Protein AF-A0A3C0TKF6-F1 (afdb_monomer_lite)

Secondary structure (DSSP, 8-state):
------SS-----EEEEEESSS-EEEESSB-HHHHHHHHHHHHHHHHTTTTTT--TTTGGGEEEEEE---SSS-B--TT-

Sequence (80 aa):
VFQMKRIVFFLYIEATTVRGKGTLTLTGHLGDVMKESAHAALTYVRSRAKVLGIKDDFLGKTDIHIHVPAGAIPKDGPSA

pLDDT: mean 76.83, std 18.79, range [26.95, 92.5]

Structure (mmCIF, N/CA/C/O backbone):
data_AF-A0A3C0TKF6-F1
#
_entry.id   AF-A0A3C0TKF6-F1
#
loop_
_atom_site.group_PDB
_atom_site.id
_atom_site.type_symbol
_atom_site.label_atom_id
_atom_site.label_alt_id
_atom_site.label_comp_id
_atom_site.label_asym_id
_atom_site.label_entity_id
_atom_site.label_seq_id
_atom_site.pdbx_PDB_ins_code
_atom_site.Cartn_x
_atom_site.Cartn_y
_atom_site.Cartn_z
_atom_site.occupancy
_atom_site.B_iso_or_equiv
_atom_site.auth_seq_id
_atom_site.auth_comp_id
_atom_site.auth_asym_id
_atom_site.auth_atom_id
_atom_site.pdbx_PDB_model_num
ATOM 1 N N . VAL A 1 1 ? -3.629 -19.090 -0.598 1.00 29.11 1 VAL A N 1
ATOM 2 C CA . VAL A 1 1 ? -3.174 -19.166 -2.006 1.00 29.11 1 VAL A CA 1
ATOM 3 C C . VAL A 1 1 ? -4.404 -19.331 -2.887 1.00 29.11 1 VAL A C 1
ATOM 5 O O . VAL A 1 1 ? -4.904 -20.438 -3.019 1.00 29.11 1 VAL A O 1
ATOM 8 N N . PHE A 1 2 ? -4.971 -18.227 -3.376 1.00 26.95 2 PHE A N 1
ATOM 9 C CA . PHE A 1 2 ? -6.136 -18.240 -4.267 1.00 26.95 2 PHE A CA 1
ATOM 10 C C . PHE A 1 2 ? -5.609 -17.986 -5.683 1.00 26.95 2 PHE A C 1
ATOM 12 O O . PHE A 1 2 ? -4.977 -16.963 -5.924 1.00 26.95 2 PHE A O 1
ATOM 19 N N . GLN A 1 3 ? -5.763 -18.956 -6.580 1.00 29.08 3 GLN A N 1
ATOM 20 C CA . GLN A 1 3 ? -5.231 -18.917 -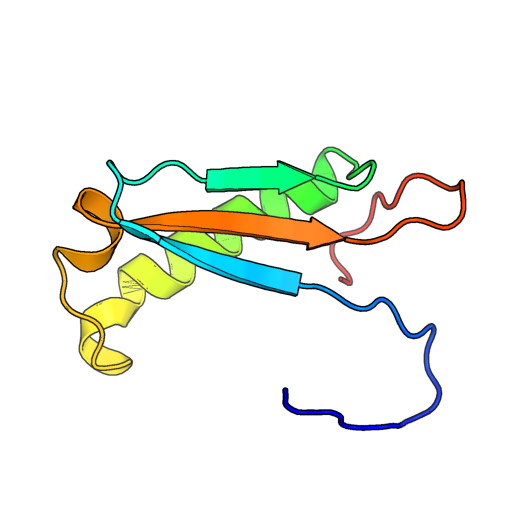7.944 1.00 29.08 3 GLN A CA 1
ATOM 21 C C . GLN A 1 3 ? -6.417 -18.904 -8.907 1.00 29.08 3 GLN A C 1
ATOM 23 O O . GLN A 1 3 ? -7.103 -19.913 -9.050 1.00 29.08 3 GLN A O 1
ATOM 28 N N . MET A 1 4 ? -6.671 -17.771 -9.562 1.00 30.73 4 MET A N 1
ATOM 29 C CA . MET A 1 4 ? -7.666 -17.665 -10.628 1.00 30.73 4 MET A CA 1
ATOM 30 C C . MET A 1 4 ? -6.927 -17.412 -11.942 1.00 30.73 4 MET A C 1
ATOM 32 O O . MET A 1 4 ? -6.318 -16.363 -12.132 1.00 30.73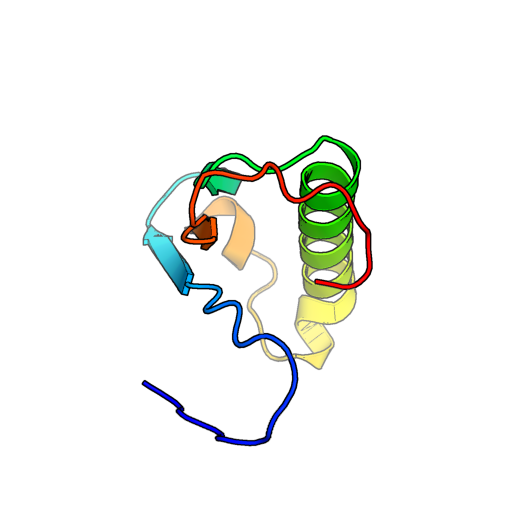 4 MET A O 1
ATOM 36 N N . LYS A 1 5 ? -6.925 -18.412 -12.831 1.00 42.28 5 LYS A N 1
ATOM 37 C CA . LYS A 1 5 ? -6.255 -18.353 -14.133 1.00 42.28 5 LYS A CA 1
ATOM 38 C C . LYS A 1 5 ? -7.194 -17.797 -15.209 1.00 42.28 5 LYS A C 1
ATOM 40 O O . LYS A 1 5 ? -8.159 -18.469 -15.564 1.00 42.28 5 LYS A O 1
ATOM 45 N N . ARG A 1 6 ? -6.874 -16.640 -15.804 1.00 30.50 6 ARG A N 1
ATOM 46 C CA . ARG A 1 6 ? -7.331 -16.268 -17.155 1.00 30.50 6 ARG A CA 1
ATOM 47 C C . ARG A 1 6 ? -6.345 -15.307 -17.840 1.00 30.50 6 ARG A C 1
ATOM 49 O O . ARG A 1 6 ? -5.759 -14.458 -17.189 1.00 30.50 6 ARG A O 1
ATOM 56 N N . ILE A 1 7 ? -6.149 -15.504 -19.143 1.00 38.47 7 ILE A N 1
ATOM 57 C CA . ILE A 1 7 ? -5.136 -14.882 -20.015 1.00 38.47 7 ILE A CA 1
ATOM 58 C C . ILE A 1 7 ? -5.300 -13.352 -20.083 1.00 38.47 7 ILE A C 1
ATOM 60 O O . ILE A 1 7 ? -6.134 -12.840 -20.820 1.00 38.47 7 ILE A O 1
ATOM 64 N N . VAL A 1 8 ? -4.480 -12.660 -19.299 1.00 39.19 8 VAL A N 1
ATOM 65 C CA . VAL A 1 8 ? -3.993 -11.267 -19.375 1.00 39.19 8 VAL A CA 1
ATOM 66 C C . VAL A 1 8 ? -2.610 -11.352 -18.701 1.00 39.19 8 VAL A C 1
ATOM 68 O O . VAL A 1 8 ? -2.421 -12.285 -17.922 1.00 39.19 8 VAL A O 1
ATOM 71 N N . PHE A 1 9 ? -1.614 -10.507 -19.004 1.00 46.25 9 PHE A N 1
ATOM 72 C CA . PHE A 1 9 ? -0.283 -10.574 -18.3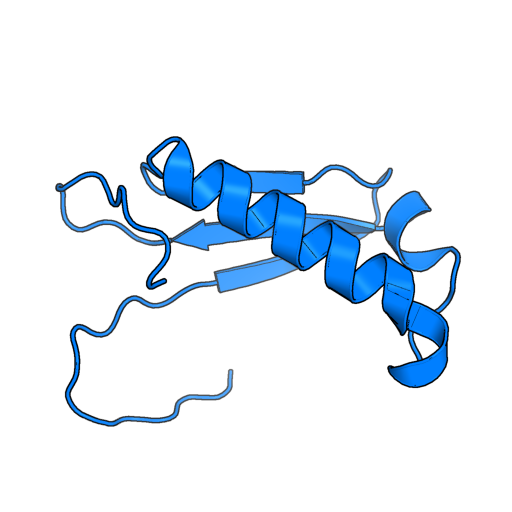60 1.00 46.25 9 PHE A CA 1
ATOM 73 C C . PHE A 1 9 ? -0.409 -10.894 -16.857 1.00 46.25 9 PHE A C 1
ATOM 75 O O . PHE A 1 9 ? -0.881 -10.058 -16.093 1.00 46.25 9 PHE A O 1
ATOM 82 N N . PHE A 1 10 ? -0.057 -12.120 -16.450 1.00 55.81 10 PHE A N 1
ATOM 83 C CA . PHE A 1 10 ? -0.191 -12.563 -15.063 1.00 55.81 10 PHE A CA 1
ATOM 84 C C . PHE A 1 10 ? 0.890 -11.869 -14.249 1.00 55.81 10 PHE A C 1
ATOM 86 O O . PHE A 1 10 ? 1.998 -12.383 -14.095 1.00 55.81 10 PHE A O 1
ATOM 93 N N . LEU A 1 11 ? 0.577 -10.674 -13.760 1.00 62.75 11 LEU A N 1
ATOM 94 C CA . LEU A 1 11 ? 1.320 -10.090 -12.665 1.00 62.75 11 LEU A CA 1
ATOM 95 C C . LEU A 1 11 ? 0.793 -10.729 -11.385 1.00 62.75 11 LEU A C 1
ATOM 97 O O . LEU A 1 11 ? -0.349 -10.509 -10.987 1.00 62.75 11 LEU A O 1
ATOM 101 N N . TYR A 1 12 ? 1.618 -11.564 -10.765 1.00 70.94 12 TYR A N 1
ATOM 102 C CA . TYR A 1 12 ? 1.355 -11.994 -9.403 1.00 70.94 12 TYR A CA 1
ATOM 103 C C . TYR A 1 12 ? 1.654 -10.804 -8.500 1.00 70.94 12 TYR A C 1
ATOM 105 O O . TYR A 1 12 ? 2.748 -10.255 -8.555 1.00 70.94 12 TYR A O 1
ATOM 113 N N . ILE A 1 13 ? 0.664 -10.378 -7.723 1.00 80.38 13 ILE A N 1
ATOM 114 C CA . ILE A 1 13 ? 0.844 -9.406 -6.649 1.00 80.38 13 ILE A CA 1
ATOM 115 C C . ILE A 1 13 ? 0.725 -10.191 -5.352 1.00 80.38 13 ILE A C 1
ATOM 117 O O . ILE A 1 13 ? -0.279 -10.865 -5.110 1.00 80.38 13 ILE A O 1
ATOM 121 N N . GLU A 1 14 ? 1.757 -10.124 -4.526 1.00 85.25 14 GLU A N 1
ATOM 122 C CA . GLU A 1 14 ? 1.792 -10.773 -3.225 1.00 85.25 14 GLU A CA 1
ATOM 123 C C . GLU A 1 14 ? 1.613 -9.710 -2.147 1.00 85.25 14 GLU A C 1
ATOM 125 O O . GLU A 1 14 ? 2.369 -8.746 -2.088 1.00 85.25 14 GLU A O 1
ATOM 130 N N . ALA A 1 15 ? 0.606 -9.873 -1.291 1.00 88.56 15 ALA A N 1
ATOM 131 C CA . ALA A 1 15 ? 0.362 -8.987 -0.161 1.00 88.56 15 ALA A CA 1
ATOM 132 C C . ALA A 1 15 ? 0.419 -9.794 1.135 1.00 88.56 15 ALA A C 1
ATOM 134 O O . ALA A 1 15 ? -0.330 -10.758 1.307 1.00 88.56 15 ALA A O 1
ATOM 135 N N . THR A 1 16 ? 1.301 -9.393 2.047 1.00 89.25 16 THR A N 1
ATOM 136 C CA . THR A 1 16 ? 1.466 -10.034 3.354 1.00 89.25 16 THR A CA 1
ATOM 137 C C . THR A 1 16 ? 1.276 -9.014 4.462 1.00 89.25 16 THR A C 1
ATOM 139 O O . THR A 1 16 ? 1.758 -7.886 4.386 1.00 89.25 16 THR A O 1
ATOM 142 N N . THR A 1 17 ? 0.575 -9.425 5.513 1.00 89.94 17 THR A N 1
ATOM 143 C CA . THR A 1 17 ? 0.369 -8.635 6.726 1.00 89.94 17 THR A CA 1
ATOM 144 C C . THR A 1 17 ? 1.208 -9.206 7.855 1.00 89.94 17 THR A C 1
ATOM 146 O O . THR A 1 17 ? 1.126 -10.406 8.133 1.00 89.94 17 THR A O 1
ATOM 149 N N . VAL A 1 18 ? 1.959 -8.359 8.545 1.00 90.62 18 VAL A N 1
ATOM 150 C CA . VAL A 1 18 ? 2.744 -8.742 9.726 1.00 90.62 18 VAL A CA 1
ATOM 151 C C . VAL A 1 18 ? 2.403 -7.823 10.893 1.00 90.62 18 VAL A C 1
ATOM 153 O O . VAL A 1 18 ? 1.990 -6.685 10.689 1.00 90.62 18 VAL A O 1
ATOM 156 N N . ARG A 1 19 ? 2.544 -8.298 12.137 1.00 89.50 19 ARG A N 1
ATOM 157 C CA . ARG A 1 19 ? 2.372 -7.413 13.303 1.00 89.50 19 ARG A CA 1
ATOM 158 C C . ARG A 1 19 ? 3.442 -6.327 13.263 1.00 89.50 19 ARG A C 1
ATOM 160 O O . ARG A 1 19 ? 4.622 -6.644 13.149 1.00 89.50 19 ARG A O 1
ATOM 167 N N . GLY A 1 20 ? 3.020 -5.078 13.392 1.00 89.88 20 GLY A N 1
ATOM 168 C CA . GLY A 1 20 ? 3.876 -3.926 13.155 1.00 89.88 20 GLY A CA 1
ATOM 169 C C . GLY A 1 20 ? 3.271 -2.621 13.655 1.00 89.88 20 GLY A C 1
ATOM 170 O O . GLY A 1 20 ? 2.489 -2.624 14.607 1.00 89.88 20 GLY A O 1
ATOM 171 N N . LYS A 1 21 ? 3.655 -1.507 13.030 1.00 89.00 21 LYS A N 1
ATOM 172 C CA . LYS A 1 21 ? 3.279 -0.137 13.429 1.00 89.00 21 LYS A CA 1
ATOM 173 C C . LYS A 1 21 ? 2.439 0.608 12.380 1.00 89.00 21 LYS A C 1
ATOM 175 O O . LYS A 1 21 ? 2.166 1.792 12.564 1.00 89.00 21 LYS A O 1
ATOM 180 N N . GLY A 1 22 ? 2.037 -0.056 11.297 1.00 88.25 22 GLY A N 1
ATOM 181 C CA . GLY A 1 22 ? 1.239 0.538 10.216 1.00 88.25 22 GLY A CA 1
ATOM 182 C C . GLY A 1 22 ? 2.030 0.994 9.006 1.00 88.25 22 GLY A C 1
ATOM 183 O O . GLY A 1 22 ? 1.592 1.879 8.273 1.00 88.25 22 GLY A O 1
ATOM 184 N N . THR A 1 23 ? 3.194 0.396 8.794 1.00 91.50 23 THR A N 1
ATOM 185 C CA . THR A 1 23 ? 4.083 0.699 7.677 1.0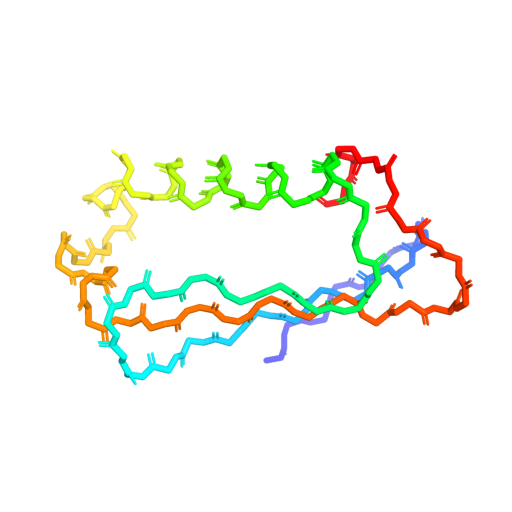0 91.50 23 THR A CA 1
ATOM 186 C C . THR A 1 23 ? 3.617 -0.027 6.418 1.00 91.50 23 THR A C 1
ATOM 188 O O . THR A 1 23 ? 3.355 -1.229 6.451 1.00 91.50 23 THR A O 1
ATOM 191 N N . LEU A 1 24 ? 3.562 0.688 5.291 1.00 90.94 24 LEU A N 1
ATOM 192 C CA . LEU A 1 24 ? 3.374 0.103 3.965 1.00 90.94 24 LEU A CA 1
ATOM 193 C C . LEU A 1 24 ? 4.736 -0.047 3.279 1.00 90.94 24 LEU A C 1
ATOM 195 O O . LEU A 1 24 ? 5.413 0.944 3.017 1.00 90.94 24 LEU A O 1
ATOM 199 N N . THR A 1 25 ? 5.126 -1.281 2.973 1.00 92.50 25 THR A N 1
ATOM 200 C CA . THR A 1 25 ? 6.349 -1.600 2.225 1.00 92.50 25 THR A CA 1
ATOM 201 C C . THR A 1 25 ? 5.979 -2.086 0.831 1.00 92.50 25 THR A C 1
ATOM 203 O O . THR A 1 25 ? 5.125 -2.957 0.687 1.00 92.50 25 THR A O 1
ATOM 206 N N . LEU A 1 26 ? 6.628 -1.542 -0.198 1.00 91.00 26 LEU A N 1
ATOM 207 C CA . LEU A 1 26 ? 6.359 -1.847 -1.603 1.00 91.00 26 LEU A CA 1
ATOM 208 C C . LEU A 1 26 ? 7.658 -2.309 -2.280 1.00 91.00 26 LEU A C 1
ATOM 210 O O . LEU A 1 26 ? 8.640 -1.566 -2.287 1.00 91.00 26 LEU A O 1
ATOM 214 N N . THR A 1 27 ? 7.693 -3.522 -2.840 1.00 88.50 27 THR A N 1
ATOM 215 C CA . THR A 1 27 ? 8.887 -4.083 -3.506 1.00 88.50 27 THR A CA 1
ATOM 216 C C . THR A 1 27 ? 8.567 -4.644 -4.890 1.00 88.50 27 THR A C 1
ATOM 218 O O . THR A 1 27 ? 7.421 -4.965 -5.192 1.00 88.50 27 THR A O 1
ATOM 221 N N . GLY A 1 28 ? 9.598 -4.802 -5.729 1.00 86.00 28 GLY A N 1
ATOM 222 C CA . GLY A 1 28 ? 9.447 -5.339 -7.088 1.00 86.00 28 GLY A CA 1
ATOM 223 C C . GLY A 1 28 ? 9.492 -4.292 -8.206 1.00 86.00 28 GLY A C 1
ATOM 224 O O . GLY A 1 28 ? 8.787 -4.412 -9.196 1.00 86.00 28 GLY A O 1
ATOM 225 N N . HIS A 1 29 ? 10.336 -3.264 -8.054 1.00 82.31 29 HIS A N 1
ATOM 226 C CA . HIS A 1 29 ? 10.571 -2.231 -9.079 1.00 82.31 29 HIS A CA 1
ATOM 227 C C . HIS A 1 29 ? 9.292 -1.523 -9.555 1.00 82.31 29 HIS A C 1
ATOM 229 O O . HIS A 1 29 ? 9.020 -1.390 -10.750 1.00 82.31 29 HIS A O 1
ATOM 235 N N . LEU A 1 30 ? 8.510 -1.056 -8.584 1.00 82.19 30 LEU A N 1
ATOM 236 C CA . LEU A 1 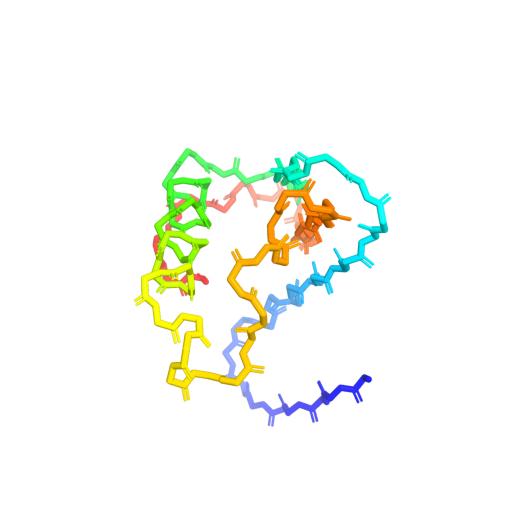30 ? 7.288 -0.299 -8.816 1.00 82.19 30 LEU A CA 1
ATOM 237 C C . LEU A 1 30 ? 7.608 1.141 -9.226 1.00 82.19 30 LEU A C 1
ATOM 239 O O . LEU A 1 30 ? 8.415 1.806 -8.566 1.00 82.19 30 LEU A O 1
ATOM 243 N N . GLY A 1 31 ? 6.955 1.611 -10.289 1.00 83.88 31 GLY A N 1
ATOM 244 C CA . GLY A 1 31 ? 6.933 3.020 -10.676 1.00 83.88 31 GLY A CA 1
ATOM 245 C C . GLY A 1 31 ? 6.124 3.862 -9.692 1.00 83.88 31 GLY A C 1
ATOM 246 O O . GLY A 1 31 ? 5.405 3.335 -8.835 1.00 83.88 31 GLY A O 1
ATOM 247 N N . ASP A 1 32 ? 6.251 5.180 -9.790 1.00 85.62 32 ASP A N 1
ATOM 248 C CA 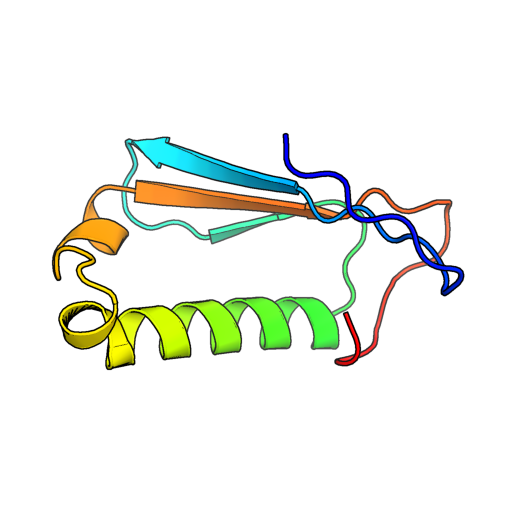. ASP A 1 32 ? 5.634 6.096 -8.829 1.00 85.62 32 ASP A CA 1
ATOM 249 C C . ASP A 1 32 ? 4.104 6.072 -8.914 1.00 85.62 32 ASP A C 1
ATOM 251 O O . ASP A 1 32 ? 3.441 6.100 -7.875 1.00 85.62 32 ASP A O 1
ATOM 255 N N . VAL A 1 33 ? 3.541 5.854 -10.109 1.00 85.31 33 VAL A N 1
ATOM 256 C CA . VAL A 1 33 ? 2.087 5.707 -10.297 1.00 85.31 33 VAL A CA 1
ATOM 257 C C . VAL A 1 33 ? 1.549 4.480 -9.556 1.00 85.31 33 VAL A C 1
ATOM 259 O O . VAL A 1 33 ? 0.481 4.520 -8.937 1.00 85.31 33 VAL A O 1
ATOM 262 N N . MET A 1 34 ? 2.294 3.372 -9.570 1.00 85.00 34 MET A N 1
ATOM 263 C CA . MET A 1 34 ? 1.872 2.147 -8.888 1.00 85.00 34 MET A CA 1
ATOM 264 C C . MET A 1 34 ? 2.043 2.260 -7.366 1.00 85.00 34 MET A C 1
ATOM 266 O O . MET A 1 34 ? 1.214 1.747 -6.609 1.00 85.00 34 MET A O 1
ATOM 270 N N . LYS A 1 35 ? 3.060 2.996 -6.896 1.00 86.94 35 LYS A N 1
ATOM 271 C CA . LYS A 1 35 ? 3.191 3.338 -5.471 1.00 86.94 35 LYS A CA 1
ATOM 272 C C . LYS A 1 35 ? 2.030 4.209 -5.000 1.00 86.94 35 LYS A C 1
ATOM 274 O O . LYS A 1 35 ? 1.477 3.931 -3.937 1.00 86.94 35 LYS A O 1
ATOM 279 N N . GLU A 1 36 ? 1.645 5.226 -5.765 1.00 89.38 36 GLU A N 1
ATOM 280 C CA . GLU A 1 36 ? 0.494 6.079 -5.446 1.00 89.38 36 GLU A CA 1
ATOM 281 C C . GLU A 1 36 ? -0.799 5.256 -5.393 1.00 89.38 36 GLU A C 1
ATOM 283 O O . GLU A 1 36 ? -1.547 5.330 -4.415 1.00 89.38 36 GLU A O 1
ATOM 288 N N . SER A 1 37 ? -0.996 4.376 -6.378 1.00 88.94 37 SER A N 1
ATOM 289 C CA . SER A 1 37 ? -2.148 3.468 -6.436 1.00 88.94 37 SER A CA 1
ATOM 290 C C . SER A 1 37 ? -2.238 2.575 -5.191 1.00 88.94 37 SER A C 1
ATOM 292 O O . SER A 1 37 ? -3.311 2.436 -4.599 1.00 88.94 37 SER A O 1
ATOM 294 N N . ALA A 1 38 ? -1.109 2.040 -4.712 1.00 89.50 38 ALA A N 1
ATOM 295 C CA . ALA A 1 38 ? -1.067 1.248 -3.482 1.00 89.50 38 ALA A CA 1
ATOM 296 C C . ALA A 1 38 ? -1.439 2.066 -2.226 1.00 89.50 38 ALA A C 1
ATOM 298 O O . ALA A 1 38 ? -2.159 1.572 -1.353 1.00 89.50 38 ALA A O 1
ATOM 299 N N . HIS A 1 39 ? -1.007 3.328 -2.135 1.00 91.31 39 HIS A N 1
ATOM 300 C CA . HIS A 1 39 ? -1.392 4.219 -1.032 1.00 91.31 39 HIS A CA 1
ATOM 301 C C . HIS A 1 39 ? -2.880 4.598 -1.088 1.00 91.31 39 HIS A C 1
ATOM 303 O O . HIS A 1 39 ? -3.552 4.650 -0.049 1.00 91.31 39 HIS A O 1
ATOM 309 N N . ALA A 1 40 ? -3.418 4.821 -2.288 1.00 91.88 40 ALA A N 1
ATOM 310 C CA . ALA A 1 40 ? -4.838 5.084 -2.495 1.00 91.88 40 ALA A CA 1
ATOM 311 C C . ALA A 1 40 ? -5.692 3.873 -2.087 1.00 91.88 40 ALA A C 1
ATOM 313 O O . ALA A 1 40 ? -6.659 4.026 -1.337 1.00 91.88 40 ALA A O 1
ATOM 314 N N . ALA A 1 41 ? -5.289 2.664 -2.488 1.00 90.44 41 ALA A N 1
ATOM 315 C CA . ALA A 1 41 ? -5.942 1.421 -2.083 1.00 90.44 41 ALA A CA 1
ATOM 316 C C . ALA A 1 41 ? -5.932 1.243 -0.555 1.00 90.44 41 ALA A C 1
ATOM 318 O O . ALA A 1 41 ? -6.971 0.944 0.041 1.00 90.44 41 ALA A O 1
ATOM 319 N N . LEU A 1 42 ? -4.795 1.507 0.102 1.00 90.06 42 LEU A N 1
ATOM 320 C CA . LEU A 1 42 ? -4.699 1.471 1.562 1.00 90.06 42 LEU A CA 1
ATOM 321 C C . LEU A 1 42 ? -5.671 2.463 2.217 1.00 90.06 42 LEU A C 1
ATOM 323 O O . LEU A 1 42 ? -6.386 2.117 3.159 1.00 90.06 42 LEU A O 1
ATOM 327 N N . THR A 1 43 ? -5.741 3.688 1.698 1.00 90.31 43 THR A N 1
ATOM 328 C CA . THR A 1 43 ? -6.655 4.730 2.192 1.00 90.31 43 THR A CA 1
ATOM 329 C C . THR A 1 43 ? -8.121 4.341 1.995 1.00 90.31 43 THR A C 1
ATOM 331 O O . THR A 1 43 ? -8.939 4.526 2.900 1.00 90.31 43 THR A O 1
ATOM 334 N N . TYR A 1 44 ? -8.458 3.729 0.860 1.00 90.38 44 TYR A N 1
ATOM 335 C CA . TYR A 1 44 ? -9.802 3.231 0.587 1.00 90.38 44 TYR A CA 1
ATOM 336 C C . TYR A 1 44 ? -10.220 2.149 1.586 1.00 90.38 44 TYR A C 1
ATOM 338 O O . TYR A 1 44 ? -11.274 2.272 2.217 1.00 90.38 44 TYR A O 1
ATOM 346 N N . VAL A 1 45 ? -9.372 1.134 1.791 1.00 88.69 45 VAL A N 1
ATOM 347 C CA . VAL A 1 45 ? -9.630 0.050 2.753 1.00 88.69 45 VAL A CA 1
ATOM 348 C C . VAL A 1 45 ? -9.817 0.611 4.159 1.00 88.69 45 VAL A C 1
ATOM 350 O O . VAL A 1 45 ? -10.759 0.219 4.844 1.00 88.69 45 VAL A O 1
ATOM 353 N N . ARG A 1 46 ? -8.998 1.588 4.566 1.00 86.38 46 ARG A N 1
ATOM 354 C CA . ARG A 1 46 ? -9.166 2.287 5.850 1.00 86.38 46 ARG A CA 1
ATOM 355 C C . ARG A 1 46 ? -10.516 2.983 5.961 1.00 86.38 46 ARG A C 1
ATOM 357 O O . ARG A 1 46 ? -11.203 2.803 6.959 1.00 86.38 46 ARG A O 1
ATOM 364 N N . SER A 1 47 ? -10.911 3.751 4.944 1.00 89.94 47 SER A N 1
ATOM 365 C CA . SER A 1 47 ? -12.186 4.485 4.958 1.00 89.94 47 SER A CA 1
ATOM 366 C C . SER A 1 47 ? -13.405 3.562 5.051 1.00 89.94 47 SER A C 1
ATOM 368 O O . SER A 1 47 ? -14.461 3.966 5.535 1.00 89.94 47 SER A O 1
ATOM 370 N N . ARG A 1 48 ? -13.255 2.307 4.608 1.00 90.06 48 ARG A N 1
ATOM 371 C CA . ARG A 1 48 ? -14.311 1.292 4.601 1.00 90.06 48 ARG A CA 1
ATOM 372 C C . ARG A 1 48 ? -14.086 0.160 5.600 1.00 90.06 48 ARG A C 1
ATOM 374 O O . ARG A 1 48 ? -14.825 -0.819 5.541 1.00 90.06 48 ARG A O 1
ATOM 381 N N . ALA A 1 49 ? -13.142 0.291 6.534 1.00 88.50 49 ALA A N 1
ATOM 382 C CA . ALA A 1 49 ? -12.761 -0.776 7.463 1.00 88.50 49 ALA A CA 1
ATOM 383 C C . ALA A 1 49 ? -13.979 -1.375 8.185 1.00 88.50 49 ALA A C 1
ATOM 385 O O . ALA A 1 49 ? -14.202 -2.583 8.126 1.00 88.50 49 ALA A O 1
ATOM 386 N N . LYS A 1 50 ? -14.850 -0.512 8.722 1.00 88.19 50 LYS A N 1
ATOM 387 C CA . LYS A 1 50 ? -16.108 -0.902 9.375 1.00 88.19 50 LYS A CA 1
ATOM 388 C C . LYS A 1 50 ? -17.036 -1.738 8.486 1.00 88.19 50 LYS A C 1
ATOM 390 O O . LYS A 1 50 ? -17.617 -2.710 8.954 1.00 88.19 50 LYS A O 1
ATOM 395 N N . VAL A 1 51 ? -17.183 -1.365 7.214 1.00 91.19 51 VAL A N 1
ATOM 396 C CA . VAL A 1 51 ? -18.061 -2.066 6.256 1.00 91.19 51 VAL A CA 1
ATOM 397 C C . VAL A 1 51 ? -17.440 -3.391 5.808 1.00 91.19 51 VAL A C 1
ATOM 399 O O . VAL A 1 51 ? -18.157 -4.346 5.531 1.00 91.19 51 VAL A O 1
ATOM 402 N N . LEU A 1 52 ? -16.108 -3.465 5.779 1.00 86.75 52 LEU A N 1
ATOM 403 C CA . LEU A 1 52 ? -15.346 -4.666 5.434 1.00 86.75 52 LEU A CA 1
ATOM 404 C C . LEU A 1 52 ? -15.138 -5.618 6.629 1.00 86.75 52 LEU A C 1
ATOM 406 O O . LEU A 1 52 ? -14.498 -6.654 6.469 1.00 86.75 52 LEU A O 1
ATOM 410 N N . GLY A 1 53 ? -15.644 -5.282 7.823 1.00 89.38 53 GLY A N 1
ATOM 411 C CA . GLY A 1 53 ? -15.441 -6.075 9.042 1.00 89.38 53 GLY A CA 1
ATOM 412 C C . GLY A 1 53 ? -13.998 -6.057 9.565 1.00 89.38 53 GLY A C 1
ATOM 413 O O . GLY A 1 53 ? -13.605 -6.927 10.342 1.00 89.38 53 GLY A O 1
ATOM 414 N N . ILE A 1 54 ? -13.197 -5.080 9.138 1.00 86.69 54 ILE A N 1
ATOM 415 C CA . ILE A 1 54 ? -11.817 -4.873 9.578 1.00 86.69 54 ILE A CA 1
ATOM 416 C C . ILE A 1 54 ? -11.850 -3.997 10.832 1.00 86.69 54 ILE A C 1
ATOM 418 O O . ILE A 1 54 ? -12.592 -3.018 10.897 1.00 86.69 54 ILE A O 1
ATOM 422 N N . LYS A 1 55 ? -11.042 -4.335 11.841 1.00 85.75 55 LYS A N 1
ATOM 423 C CA . LYS A 1 55 ? -10.926 -3.508 13.049 1.00 85.75 55 LYS A CA 1
ATOM 424 C C . LYS A 1 55 ? -10.357 -2.133 12.698 1.00 85.75 55 LYS A C 1
ATOM 426 O O . LYS A 1 55 ? -9.379 -2.049 11.960 1.00 85.75 55 LYS A O 1
ATOM 431 N N . ASP A 1 56 ? -10.909 -1.072 13.278 1.00 77.94 56 ASP A N 1
ATOM 432 C CA . ASP A 1 56 ? -10.456 0.302 13.008 1.00 77.94 56 ASP A CA 1
ATOM 433 C C . ASP A 1 56 ? -8.977 0.528 13.385 1.00 77.94 56 ASP A C 1
ATOM 435 O O . ASP A 1 56 ? -8.284 1.337 12.770 1.00 77.94 56 ASP A O 1
ATOM 439 N N . ASP A 1 57 ? -8.458 -0.233 14.354 1.00 82.25 57 ASP A N 1
ATOM 440 C CA . ASP A 1 57 ? -7.061 -0.186 14.797 1.00 82.25 57 ASP A CA 1
ATOM 441 C C . ASP A 1 57 ? -6.113 -1.090 13.989 1.00 82.25 57 ASP A C 1
ATOM 443 O O . ASP A 1 57 ? -4.917 -1.149 14.292 1.00 82.25 57 ASP A O 1
ATOM 447 N N . PHE A 1 58 ? -6.617 -1.783 12.961 1.00 83.81 58 PHE A N 1
ATOM 448 C CA . PHE A 1 58 ? -5.865 -2.780 12.199 1.00 83.81 58 PHE A CA 1
ATOM 449 C C . PHE A 1 58 ? -4.570 -2.211 11.620 1.00 83.81 58 PHE A C 1
ATOM 451 O O . PHE A 1 58 ? -3.516 -2.823 11.786 1.00 83.81 58 PHE A O 1
ATOM 458 N N . LEU A 1 59 ? -4.626 -1.025 11.002 1.00 80.31 59 LEU A N 1
ATOM 459 C CA . LEU A 1 59 ? -3.430 -0.414 10.427 1.00 80.31 59 LEU A CA 1
ATOM 460 C C . LEU A 1 59 ? -2.397 -0.067 11.495 1.00 80.31 59 LEU A C 1
ATOM 462 O O . LEU A 1 59 ? -1.230 -0.341 11.300 1.00 80.31 59 LEU A O 1
ATOM 466 N N . GLY A 1 60 ? -2.794 0.482 12.643 1.00 85.56 60 GLY A N 1
ATOM 467 C CA . GLY A 1 60 ? -1.830 0.900 13.670 1.00 85.56 60 GLY A CA 1
ATOM 468 C C . GLY A 1 60 ? -1.016 -0.252 14.274 1.00 85.56 60 GLY A C 1
ATOM 469 O O . GLY A 1 60 ? -0.012 -0.008 14.938 1.00 85.56 60 GLY A O 1
ATOM 470 N N . LYS A 1 61 ? -1.447 -1.500 14.056 1.00 88.50 61 LYS A N 1
ATOM 471 C CA . LYS A 1 61 ? -0.839 -2.718 14.613 1.00 88.50 61 LYS A CA 1
ATOM 472 C C . LYS A 1 61 ? -0.315 -3.681 13.549 1.00 88.50 61 LYS A C 1
ATOM 474 O O . LYS A 1 61 ? 0.174 -4.760 13.897 1.00 88.50 61 LYS A O 1
ATOM 479 N N . THR A 1 62 ? -0.437 -3.325 12.272 1.00 89.56 62 THR A N 1
ATOM 480 C CA . THR A 1 62 ? -0.153 -4.234 11.161 1.00 89.56 62 THR A CA 1
ATOM 481 C C . THR A 1 62 ? 0.641 -3.512 10.092 1.00 89.56 62 THR A C 1
ATOM 483 O O . THR A 1 62 ? 0.160 -2.544 9.511 1.00 89.56 62 THR A O 1
ATOM 486 N N . ASP A 1 63 ? 1.837 -4.008 9.805 1.00 91.38 63 ASP A N 1
ATOM 487 C CA . ASP A 1 63 ? 2.571 -3.597 8.616 1.00 91.38 63 ASP A CA 1
ATOM 488 C C . ASP A 1 63 ? 2.090 -4.423 7.419 1.00 91.38 63 ASP A C 1
ATOM 490 O O . ASP A 1 63 ? 1.770 -5.612 7.538 1.00 91.38 63 ASP A O 1
ATOM 494 N N . ILE A 1 64 ? 2.028 -3.779 6.259 1.00 91.62 64 ILE A N 1
ATOM 495 C CA . ILE A 1 64 ? 1.589 -4.379 5.001 1.00 91.62 64 ILE A CA 1
ATOM 496 C C . ILE A 1 64 ? 2.773 -4.359 4.049 1.00 91.62 64 ILE A C 1
ATOM 498 O O . ILE A 1 64 ? 3.354 -3.306 3.790 1.00 91.62 64 ILE A O 1
ATOM 502 N N . HIS A 1 65 ? 3.115 -5.517 3.499 1.00 92.00 65 HIS A N 1
ATOM 503 C CA . HIS A 1 65 ? 4.139 -5.644 2.474 1.00 92.00 65 HIS A CA 1
ATOM 504 C C . HIS A 1 65 ? 3.497 -6.119 1.175 1.00 92.00 65 HIS A C 1
ATOM 506 O O . HIS A 1 65 ? 2.920 -7.205 1.135 1.00 92.00 65 HIS A O 1
ATOM 512 N N . ILE A 1 66 ? 3.588 -5.295 0.131 1.00 89.75 66 ILE A N 1
ATOM 513 C CA . ILE A 1 66 ? 3.184 -5.641 -1.230 1.00 89.75 66 ILE A CA 1
ATOM 514 C C . ILE A 1 66 ? 4.441 -5.890 -2.061 1.00 89.75 66 ILE A C 1
ATOM 516 O O . ILE A 1 66 ? 5.297 -5.012 -2.191 1.00 89.75 66 ILE A O 1
ATOM 520 N N . HIS A 1 67 ? 4.540 -7.083 -2.630 1.00 86.50 67 HIS A N 1
ATOM 521 C CA . HIS A 1 67 ? 5.581 -7.471 -3.562 1.00 86.50 67 HIS A CA 1
ATOM 522 C C . HIS A 1 67 ? 4.975 -7.725 -4.942 1.00 86.50 67 HIS A C 1
ATOM 524 O O . HIS A 1 67 ? 4.018 -8.485 -5.088 1.00 86.50 67 HIS A O 1
ATOM 530 N N . VAL A 1 68 ? 5.545 -7.087 -5.960 1.00 84.62 68 VAL A N 1
ATOM 531 C CA . VAL A 1 68 ? 5.155 -7.268 -7.360 1.00 84.62 68 VAL A CA 1
ATOM 532 C C . VAL A 1 68 ? 6.358 -7.810 -8.131 1.00 84.62 68 VAL A C 1
ATOM 534 O O . VAL A 1 68 ? 7.181 -7.023 -8.594 1.00 84.62 68 VAL A O 1
ATOM 537 N N . PRO A 1 69 ? 6.537 -9.137 -8.250 1.00 76.12 69 PRO A N 1
ATOM 538 C CA . PRO A 1 69 ? 7.628 -9.732 -9.015 1.00 76.12 69 PRO A CA 1
ATOM 539 C C . PRO A 1 69 ? 7.690 -9.166 -10.441 1.00 76.12 69 PRO A C 1
ATOM 541 O O . PRO A 1 69 ? 6.799 -9.375 -11.266 1.00 76.12 69 PRO A O 1
ATOM 544 N N . ALA A 1 70 ? 8.770 -8.444 -10.737 1.00 65.38 70 ALA A N 1
ATOM 545 C CA . ALA A 1 70 ? 9.023 -7.879 -12.053 1.00 65.38 70 ALA A CA 1
ATOM 546 C C . ALA A 1 70 ? 9.979 -8.778 -12.844 1.00 65.38 70 ALA A C 1
ATOM 548 O O . ALA A 1 70 ? 11.104 -9.039 -12.423 1.00 65.38 70 ALA A O 1
ATOM 549 N N . GLY A 1 71 ? 9.569 -9.179 -14.047 1.00 59.38 71 GLY A N 1
ATOM 550 C CA . GLY A 1 71 ? 10.517 -9.544 -15.095 1.00 59.38 71 GLY A CA 1
ATOM 551 C C . GLY A 1 71 ? 11.109 -8.266 -15.685 1.00 59.38 71 GLY A C 1
ATOM 552 O O . GLY A 1 71 ? 10.506 -7.710 -16.593 1.00 59.38 71 GLY A O 1
ATOM 553 N N . ALA A 1 72 ? 12.223 -7.783 -15.124 1.00 50.66 72 ALA A N 1
ATOM 554 C CA . ALA A 1 72 ? 13.147 -6.745 -15.628 1.00 50.66 72 ALA A CA 1
ATOM 555 C C . ALA A 1 72 ? 12.605 -5.364 -16.090 1.00 50.66 72 ALA A C 1
ATOM 557 O O . ALA A 1 72 ? 13.407 -4.463 -16.320 1.00 50.66 72 ALA A O 1
ATOM 558 N N . ILE A 1 73 ? 11.292 -5.151 -16.210 1.00 61.03 73 ILE A N 1
ATOM 559 C CA . ILE A 1 73 ? 10.687 -3.924 -16.747 1.00 61.03 73 ILE A CA 1
ATOM 560 C C . ILE A 1 73 ? 9.888 -3.229 -15.633 1.00 61.03 73 ILE A C 1
ATOM 562 O O . ILE A 1 73 ? 8.940 -3.841 -15.122 1.00 61.03 73 ILE A O 1
ATOM 566 N N . PRO A 1 74 ? 10.233 -1.976 -15.264 1.00 60.81 74 PRO A N 1
ATOM 567 C CA . PRO A 1 74 ? 9.483 -1.189 -14.288 1.00 60.81 74 PRO A CA 1
ATOM 568 C C . PRO A 1 74 ? 7.997 -1.100 -14.650 1.00 60.81 74 PRO A C 1
ATOM 570 O O . PRO A 1 74 ? 7.637 -0.906 -15.813 1.00 60.81 74 PRO A O 1
ATOM 573 N N . LYS A 1 75 ? 7.125 -1.266 -13.652 1.00 65.12 75 LYS A N 1
ATOM 574 C CA . LYS A 1 75 ? 5.667 -1.218 -13.823 1.00 65.12 75 LYS A CA 1
ATOM 575 C C . LYS A 1 75 ? 5.167 0.148 -13.381 1.00 65.12 75 LYS A C 1
ATOM 577 O O . LYS A 1 75 ? 5.128 0.429 -12.187 1.00 65.12 75 LYS A O 1
ATOM 582 N N . ASP A 1 76 ? 4.832 0.987 -14.352 1.00 65.81 76 ASP A N 1
ATOM 583 C CA . ASP A 1 76 ? 4.453 2.384 -14.129 1.00 65.81 76 ASP A CA 1
ATOM 584 C C . ASP A 1 76 ? 3.073 2.685 -14.724 1.00 65.81 76 ASP A C 1
ATOM 586 O O . ASP A 1 76 ? 2.915 3.449 -15.671 1.00 65.81 76 ASP A O 1
ATOM 590 N N . GLY A 1 77 ? 2.051 1.997 -14.214 1.00 57.81 77 GLY A N 1
ATOM 591 C CA . GLY A 1 77 ? 0.673 2.206 -14.645 1.00 57.81 77 GLY A CA 1
ATOM 592 C C . GLY A 1 77 ? -0.323 1.948 -13.514 1.00 57.81 77 GLY A C 1
ATOM 593 O O . GLY A 1 77 ? -0.059 1.097 -12.665 1.00 57.81 77 GLY A O 1
ATOM 594 N N . PRO A 1 78 ? -1.480 2.637 -13.507 1.00 55.69 78 PRO A N 1
ATOM 595 C CA . PRO A 1 78 ? -2.518 2.488 -12.479 1.00 55.69 78 PRO A CA 1
ATOM 596 C C . PRO A 1 78 ? -3.362 1.215 -12.664 1.00 55.69 78 PRO A C 1
ATOM 598 O O . PRO A 1 78 ? -4.295 0.959 -11.914 1.00 55.69 78 PRO A O 1
ATOM 601 N N . SER A 1 79 ? -3.091 0.451 -13.723 1.00 54.47 79 SER A N 1
ATOM 602 C CA . SER A 1 79 ? -3.892 -0.687 -14.183 1.00 54.47 79 SER A CA 1
ATOM 603 C C . SER A 1 79 ? -3.574 -2.006 -13.472 1.00 54.47 79 SER A C 1
ATOM 605 O O . SER A 1 79 ? -4.017 -3.054 -13.943 1.00 54.47 79 SER A O 1
ATOM 607 N N . ALA A 1 80 ? -2.765 -1.968 -12.414 1.00 52.00 80 ALA A N 1
ATOM 608 C CA . ALA A 1 80 ? -2.288 -3.138 -11.690 1.00 52.00 80 ALA A CA 1
ATOM 609 C C . ALA A 1 80 ? -2.914 -3.234 -10.295 1.00 52.00 80 ALA A C 1
ATOM 611 O O . ALA A 1 80 ? -3.096 -2.177 -9.653 1.00 52.00 80 ALA A O 1
#

Foldseek 3Di:
DDDDDDDDPDFDKDKDKDFDQQAEAEEAQEDPQVVVLVVVVVVVCQVCCVVVVHDNCRRRGIYMYIYTHDPPDYDYDSPD

Radius of gyration: 13.78 Å; chains: 1; bounding box: 31×25×35 Å